Protein AF-A0A2P5X6R7-F1 (afdb_monomer_lite)

Organism: Gossypium barbadense (NCBI:txid3634)

pLDDT: mean 75.44, std 19.79, range [39.94, 98.25]

Structure (mmCIF, N/CA/C/O backbone):
data_AF-A0A2P5X6R7-F1
#
_entry.id   AF-A0A2P5X6R7-F1
#
loop_
_atom_site.group_PDB
_atom_site.id
_atom_site.type_symbol
_atom_site.label_atom_id
_atom_site.label_alt_id
_atom_site.label_comp_id
_atom_site.label_asym_id
_atom_site.label_entity_id
_atom_site.label_seq_i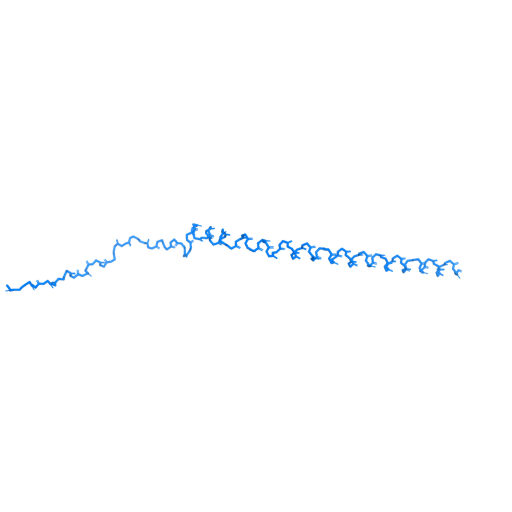d
_atom_site.pdbx_PDB_ins_code
_atom_site.Cartn_x
_atom_site.Cartn_y
_atom_site.Cartn_z
_atom_site.occupancy
_atom_site.B_iso_or_equiv
_atom_site.auth_seq_id
_atom_site.auth_comp_id
_atom_site.auth_asym_id
_atom_site.auth_atom_id
_atom_site.pdbx_PDB_model_num
ATOM 1 N N . MET A 1 1 ? -23.173 -24.514 77.725 1.00 39.94 1 MET A N 1
ATOM 2 C CA . MET A 1 1 ? -22.355 -25.436 76.908 1.00 39.94 1 MET A CA 1
ATOM 3 C C . MET A 1 1 ? -23.299 -26.498 76.364 1.00 39.94 1 MET A C 1
ATOM 5 O O . MET A 1 1 ? -23.928 -27.144 77.184 1.00 39.94 1 MET A O 1
ATOM 9 N N . SER A 1 2 ? -23.551 -26.679 75.070 1.00 40.75 2 SER A N 1
ATOM 10 C CA . SER A 1 2 ? -22.842 -26.249 73.860 1.00 40.75 2 SER A CA 1
ATOM 11 C C . SER A 1 2 ? -23.822 -26.291 72.677 1.00 40.75 2 SER A C 1
ATOM 13 O O . SER A 1 2 ? -24.645 -27.202 72.614 1.00 40.75 2 SER A O 1
ATOM 15 N N . ASP A 1 3 ? -23.722 -25.326 71.763 1.00 42.41 3 ASP A N 1
ATOM 16 C CA . ASP A 1 3 ? -24.406 -25.300 70.468 1.00 42.41 3 ASP A CA 1
ATOM 17 C C . ASP A 1 3 ? -24.056 -26.523 69.605 1.00 42.41 3 ASP A C 1
ATOM 19 O O . ASP A 1 3 ? -22.883 -26.863 69.449 1.00 42.41 3 ASP A O 1
ATOM 23 N N . VAL A 1 4 ? -25.066 -27.141 68.987 1.00 54.66 4 VAL A N 1
ATOM 24 C CA . VAL A 1 4 ? -24.887 -28.058 67.854 1.00 54.66 4 VAL A CA 1
ATOM 25 C C . VAL A 1 4 ? -25.656 -27.485 66.673 1.00 54.66 4 VAL A C 1
ATOM 27 O O . VAL A 1 4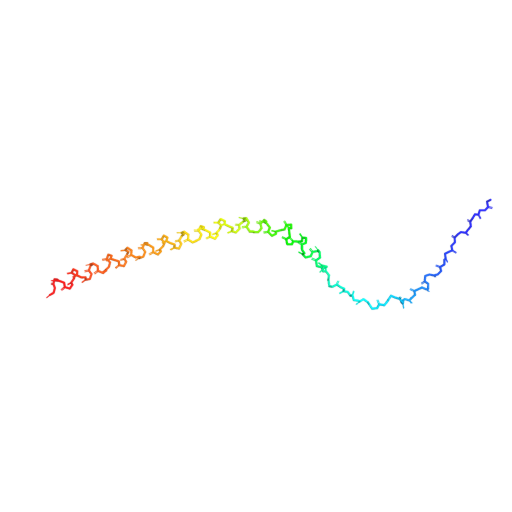 ? -26.883 -27.423 66.658 1.00 54.66 4 VAL A O 1
ATOM 30 N N . LYS A 1 5 ? -24.878 -27.023 65.700 1.00 49.12 5 LYS A N 1
ATOM 31 C CA . LYS A 1 5 ? -25.280 -26.499 64.404 1.00 49.12 5 LYS A CA 1
ATOM 32 C C . LYS A 1 5 ? -24.891 -27.553 63.377 1.00 49.12 5 LYS A C 1
ATOM 34 O O . LYS A 1 5 ? -23.702 -27.776 63.233 1.00 49.12 5 LYS A O 1
ATOM 39 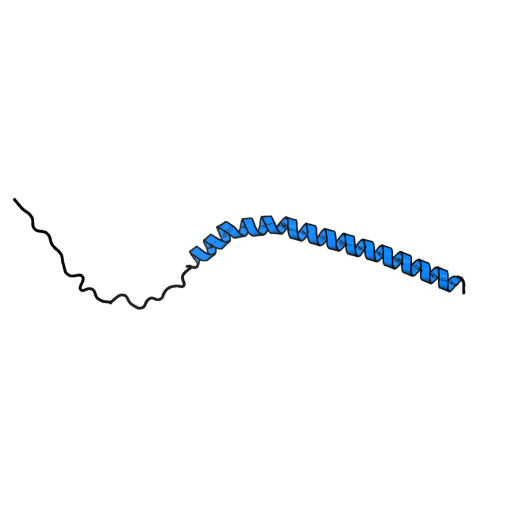N N . ASP A 1 6 ? -25.855 -28.144 62.680 1.00 40.56 6 ASP A N 1
ATOM 40 C CA . ASP A 1 6 ? -25.653 -28.826 61.392 1.00 40.56 6 ASP A CA 1
ATOM 41 C C . ASP A 1 6 ? -27.030 -29.014 60.740 1.00 40.56 6 ASP A C 1
ATOM 43 O O . ASP A 1 6 ? -27.883 -29.725 61.253 1.00 40.56 6 ASP A O 1
ATOM 47 N N . SER A 1 7 ? -27.409 -28.181 59.772 1.00 44.97 7 SER A N 1
ATOM 48 C CA . SER A 1 7 ? -27.080 -28.278 58.338 1.00 44.97 7 SER A CA 1
ATOM 49 C C . SER A 1 7 ? -28.375 -28.636 57.589 1.00 44.97 7 SER A C 1
ATOM 51 O O . SER A 1 7 ? -28.807 -29.786 57.647 1.00 44.97 7 SER A O 1
ATOM 53 N N . PRO A 1 8 ? -29.056 -27.686 56.914 1.00 46.50 8 PRO A N 1
ATOM 54 C CA . PRO A 1 8 ? -30.173 -28.041 56.058 1.00 46.50 8 PRO A CA 1
ATOM 55 C C . PRO A 1 8 ? -29.606 -28.706 54.804 1.00 46.50 8 PRO A C 1
ATOM 57 O O . PRO A 1 8 ? -28.780 -28.135 54.091 1.00 46.50 8 PRO A O 1
ATOM 60 N N . SER A 1 9 ? -30.043 -29.938 54.564 1.00 43.94 9 SER A N 1
ATOM 61 C CA . SER A 1 9 ? -29.862 -30.667 53.315 1.00 43.94 9 SER A CA 1
ATOM 62 C C . SER A 1 9 ? -30.056 -29.735 52.117 1.00 43.94 9 SER A C 1
ATOM 64 O O . SER A 1 9 ? -31.129 -29.148 51.959 1.00 43.94 9 SER A O 1
ATOM 66 N N . LEU A 1 10 ? -29.025 -29.612 51.274 1.00 46.75 10 LEU A N 1
ATOM 67 C CA . LEU A 1 10 ? -29.076 -28.964 49.961 1.00 46.75 10 LEU A CA 1
ATOM 68 C C . LEU A 1 10 ? -29.956 -29.804 49.022 1.00 46.75 10 LEU A C 1
ATOM 70 O O . LEU A 1 10 ? -29.489 -30.454 48.093 1.00 46.75 10 LEU A O 1
ATOM 74 N N . SER A 1 11 ? -31.255 -29.804 49.296 1.00 49.62 11 SER A N 1
ATOM 75 C CA . SER A 1 11 ? -32.314 -30.302 48.429 1.00 49.62 11 SER A CA 1
ATOM 76 C C . SER A 1 11 ? -32.927 -29.115 47.691 1.00 49.62 11 SER A C 1
ATOM 78 O O . SER A 1 11 ? -34.120 -28.863 47.780 1.00 49.62 11 SER A O 1
ATOM 80 N N . THR A 1 12 ? -32.095 -28.385 46.948 1.00 46.34 12 THR A N 1
ATOM 81 C CA . THR A 1 12 ? -32.556 -27.488 45.878 1.00 46.34 12 THR A CA 1
ATOM 82 C C . THR A 1 12 ? -31.935 -27.980 44.582 1.00 46.34 12 THR A C 1
ATOM 84 O O . THR A 1 12 ? -31.114 -27.331 43.939 1.00 46.34 12 THR A O 1
ATOM 87 N N . ALA A 1 13 ? -32.292 -29.219 44.254 1.00 48.44 13 ALA A N 1
ATOM 88 C CA . ALA A 1 13 ? -32.085 -29.795 42.946 1.00 48.44 13 ALA A CA 1
ATOM 89 C C . ALA A 1 13 ? -32.875 -28.953 41.930 1.00 48.44 13 ALA A C 1
ATOM 91 O O . ALA A 1 13 ? -34.101 -28.942 41.947 1.00 48.44 13 ALA A O 1
ATOM 92 N N . PHE A 1 14 ? -32.137 -28.243 41.078 1.00 49.81 14 PHE A N 1
ATOM 93 C CA . PHE A 1 14 ? -32.533 -27.856 39.725 1.00 49.81 14 PHE A CA 1
ATOM 94 C C . PHE A 1 14 ? -33.889 -27.145 39.582 1.00 49.81 14 PHE A C 1
ATOM 96 O O . PHE A 1 14 ? -34.849 -27.699 39.060 1.00 49.81 14 PHE A O 1
ATOM 103 N N . SER A 1 15 ? -33.933 -25.862 39.941 1.00 48.06 15 SER A N 1
ATOM 104 C CA . SER A 1 15 ? -34.927 -24.940 39.376 1.00 48.06 15 SER A CA 1
ATOM 105 C C . SER A 1 15 ? -34.302 -23.581 39.061 1.00 48.06 15 SER A C 1
ATOM 107 O O . SER A 1 15 ? -34.842 -22.538 39.420 1.00 48.06 15 SER A O 1
ATOM 109 N N . SER A 1 16 ? -33.151 -23.588 38.388 1.00 58.47 16 SER A N 1
ATOM 110 C CA . SER A 1 16 ? -32.719 -22.413 37.630 1.00 58.47 16 SER A CA 1
ATOM 111 C C . SER A 1 16 ? -33.251 -22.580 36.205 1.00 58.47 16 SER A C 1
ATOM 113 O O . SER A 1 16 ? -32.921 -23.590 35.574 1.00 58.47 16 SER A O 1
ATOM 115 N N . PRO A 1 17 ? -34.105 -21.663 35.710 1.00 47.12 17 PRO A N 1
ATOM 116 C CA . PRO A 1 17 ? -34.561 -21.673 34.329 1.00 47.12 17 PRO A CA 1
ATOM 117 C C . PRO A 1 17 ? -33.333 -21.706 33.436 1.00 47.12 17 PRO A C 1
ATOM 119 O O . PRO A 1 17 ? -32.409 -20.935 33.670 1.00 47.12 17 PRO A O 1
ATOM 122 N N . LEU A 1 18 ? -33.343 -22.660 32.506 1.00 46.47 18 LEU A N 1
ATOM 123 C CA . LEU A 1 18 ? -32.502 -22.778 31.322 1.00 46.47 18 LEU A CA 1
ATOM 124 C C . LEU A 1 18 ? -31.309 -21.832 31.330 1.00 46.47 18 LEU A C 1
ATOM 126 O O . LEU A 1 18 ? -31.469 -20.631 31.138 1.00 46.47 18 LEU A O 1
ATOM 130 N N . MET A 1 19 ? -30.128 -22.420 31.499 1.00 41.25 19 MET A N 1
ATOM 131 C CA . MET A 1 19 ? -28.865 -21.861 31.047 1.00 41.25 19 MET A CA 1
ATOM 132 C C . MET A 1 19 ? -29.062 -21.376 29.594 1.00 41.25 19 MET A C 1
ATOM 134 O O . MET A 1 19 ? -28.780 -22.085 28.632 1.00 41.25 19 MET A O 1
ATOM 138 N N . VAL A 1 20 ? -29.568 -20.157 29.414 1.00 52.41 20 VAL A N 1
ATOM 139 C CA . VAL A 1 20 ? -29.088 -19.279 28.368 1.00 52.41 20 VAL A CA 1
ATOM 140 C C . VAL A 1 20 ? -27.688 -19.012 28.869 1.00 52.41 20 VAL A C 1
ATOM 142 O O . VAL A 1 20 ? -27.451 -18.149 29.707 1.00 52.41 20 VAL A O 1
ATOM 145 N N . GLN A 1 21 ? -26.778 -19.912 28.508 1.00 58.44 21 GLN A N 1
ATOM 146 C CA . GLN A 1 21 ? -25.363 -19.643 28.585 1.00 58.44 21 GLN A CA 1
ATOM 147 C C . GLN A 1 21 ? -25.173 -18.516 27.577 1.00 58.44 21 GLN A C 1
ATOM 149 O O . GLN A 1 21 ? -24.873 -18.773 26.419 1.00 58.44 21 GLN A O 1
ATOM 154 N N . GLU A 1 22 ? -25.516 -17.296 28.000 1.00 51.47 22 GLU A N 1
ATOM 155 C CA . GLU A 1 22 ? -25.241 -16.066 27.281 1.00 51.47 22 GLU A CA 1
ATOM 156 C C . GLU A 1 22 ? -23.755 -16.156 26.986 1.00 51.47 22 GLU A C 1
ATOM 158 O O . GLU A 1 22 ? -22.944 -16.328 27.904 1.00 51.47 22 GLU A O 1
ATOM 163 N N . ASP A 1 23 ? -23.471 -16.291 25.693 1.00 58.03 23 ASP A N 1
ATOM 164 C CA . ASP A 1 23 ? -22.251 -16.872 25.166 1.00 58.03 23 ASP A CA 1
ATOM 165 C C . ASP A 1 23 ? -21.030 -16.331 25.903 1.00 58.03 23 ASP A C 1
ATOM 167 O O . ASP A 1 23 ? -20.992 -15.168 26.295 1.00 58.03 23 ASP A O 1
ATOM 171 N N . CYS A 1 24 ? -20.037 -17.194 26.123 1.00 67.44 24 CYS A N 1
ATOM 172 C CA . CYS A 1 24 ? -18.953 -17.023 27.091 1.00 67.44 24 CYS A CA 1
ATOM 173 C C . CYS A 1 24 ? -18.048 -15.789 26.932 1.00 67.44 24 CYS A C 1
ATOM 175 O O . CYS A 1 24 ? -17.022 -15.750 27.600 1.00 67.44 24 CYS A O 1
ATOM 177 N N . TRP A 1 25 ? -18.422 -14.787 26.139 1.00 64.81 25 TRP A N 1
ATOM 178 C CA . TRP A 1 25 ? -18.106 -13.381 26.345 1.00 64.81 25 TRP A CA 1
ATOM 179 C C . TRP A 1 25 ? -19.356 -12.527 26.127 1.00 64.81 25 TRP A C 1
ATOM 181 O O . TRP A 1 25 ? -19.832 -12.386 25.003 1.00 64.81 25 TRP A O 1
ATOM 191 N N . PHE A 1 26 ? -19.815 -11.879 27.196 1.00 77.94 26 PHE A N 1
ATOM 192 C CA . PHE A 1 26 ? -20.798 -10.802 27.103 1.00 77.94 26 PHE A CA 1
ATOM 193 C C . PHE A 1 26 ? -20.336 -9.722 26.108 1.00 77.94 26 PHE A C 1
ATOM 195 O O . PHE A 1 26 ? -19.131 -9.546 25.872 1.00 77.94 26 PHE A O 1
ATOM 202 N N . GLU A 1 27 ? -21.278 -8.968 25.542 1.00 79.69 27 GLU A N 1
ATOM 203 C CA . GLU A 1 27 ? -20.968 -7.849 24.644 1.00 79.69 27 GLU A CA 1
ATOM 204 C C . GLU A 1 27 ? -19.975 -6.883 25.305 1.00 79.69 27 GLU A C 1
ATOM 206 O O . GLU A 1 27 ? -19.004 -6.465 24.669 1.00 79.69 27 GLU A O 1
ATOM 211 N N . GLU A 1 28 ? -20.125 -6.609 26.607 1.00 79.25 28 GLU A N 1
ATOM 212 C CA . GLU A 1 28 ? -19.186 -5.748 27.322 1.00 79.25 28 GLU A CA 1
ATOM 213 C C . GLU A 1 28 ? -17.802 -6.384 27.460 1.00 79.25 28 GLU A C 1
ATOM 215 O O . GLU A 1 28 ? -16.803 -5.670 27.394 1.00 79.25 28 GLU A O 1
ATOM 220 N N . ALA A 1 29 ? -17.705 -7.709 27.600 1.00 84.62 29 ALA A N 1
ATOM 221 C CA . ALA A 1 29 ? -16.422 -8.410 27.656 1.00 84.62 29 ALA A CA 1
ATOM 222 C C . ALA A 1 29 ? -15.699 -8.357 26.302 1.00 84.62 29 ALA A C 1
ATOM 224 O O . ALA A 1 29 ? -14.498 -8.075 26.243 1.00 84.62 29 ALA A O 1
ATOM 225 N N . THR A 1 30 ? -16.440 -8.542 25.207 1.00 85.69 30 THR A N 1
ATOM 226 C CA . THR A 1 30 ? -15.909 -8.415 23.843 1.00 85.69 30 THR A CA 1
ATOM 227 C C . THR A 1 30 ? -15.497 -6.968 23.561 1.00 85.69 30 THR A C 1
ATOM 229 O O . THR A 1 30 ? -14.406 -6.711 23.047 1.00 85.69 30 THR A O 1
ATOM 232 N N . SER A 1 31 ? -16.319 -6.001 23.971 1.00 84.56 31 SER A N 1
ATOM 233 C CA . SER A 1 31 ? -16.040 -4.572 23.818 1.00 84.56 31 SER A CA 1
ATOM 234 C C . SER A 1 31 ? -14.836 -4.137 24.659 1.00 84.56 31 SER A C 1
ATOM 236 O O . SER A 1 31 ? -13.971 -3.404 24.181 1.00 84.56 31 SER A O 1
ATOM 238 N N . ALA A 1 32 ? -14.700 -4.640 25.887 1.00 87.88 32 ALA A N 1
ATOM 239 C CA . ALA A 1 32 ? -13.542 -4.391 26.741 1.00 87.88 32 ALA A CA 1
ATOM 240 C C . ALA A 1 32 ? -12.255 -4.959 26.130 1.00 87.88 32 ALA A C 1
ATOM 242 O O . ALA A 1 32 ? -11.229 -4.277 26.134 1.00 87.88 32 ALA A O 1
ATOM 243 N N . LEU A 1 33 ? -12.307 -6.159 25.543 1.00 87.88 33 LEU A N 1
ATOM 244 C CA . LEU A 1 33 ? -11.167 -6.761 24.852 1.00 87.88 33 LEU A CA 1
ATOM 245 C C . LEU A 1 33 ? -10.741 -5.919 23.639 1.00 87.88 33 LEU A C 1
ATOM 247 O O . LEU A 1 33 ? -9.562 -5.585 23.499 1.00 87.88 33 LEU A O 1
ATOM 251 N N . ILE A 1 34 ? -11.699 -5.505 22.806 1.00 89.75 34 ILE A N 1
ATOM 252 C CA . ILE A 1 34 ? -11.452 -4.622 21.658 1.00 89.75 34 ILE A CA 1
ATOM 253 C C . ILE A 1 34 ? -10.905 -3.265 22.121 1.00 89.75 34 ILE A C 1
ATOM 255 O O . ILE A 1 34 ? -9.973 -2.743 21.518 1.00 89.75 34 ILE A O 1
ATOM 259 N N . ASN A 1 35 ? -11.408 -2.694 23.212 1.00 86.25 35 ASN A N 1
ATOM 260 C CA . ASN A 1 35 ? -10.935 -1.404 23.719 1.00 86.25 35 ASN A CA 1
ATOM 261 C C . ASN A 1 35 ? -9.544 -1.479 24.368 1.00 86.25 35 ASN A C 1
ATOM 263 O O . ASN A 1 35 ? -8.759 -0.529 24.246 1.00 86.25 35 ASN A O 1
ATOM 267 N N . ALA A 1 36 ? -9.230 -2.588 25.043 1.00 83.69 36 ALA A N 1
ATOM 268 C CA . ALA A 1 36 ? -7.934 -2.826 25.674 1.00 83.69 36 ALA A CA 1
ATOM 269 C C . ALA A 1 36 ? -6.839 -3.144 24.642 1.00 83.69 36 ALA A C 1
ATOM 271 O O . ALA A 1 36 ? -5.714 -2.665 24.776 1.00 83.69 36 ALA A O 1
ATOM 272 N N . TRP A 1 37 ? -7.164 -3.894 23.582 1.00 84.19 37 TRP A N 1
ATOM 273 C CA . TRP A 1 37 ? -6.175 -4.380 22.610 1.00 84.19 37 TRP A CA 1
ATOM 274 C C . TRP A 1 37 ? -6.237 -3.693 21.241 1.00 84.19 37 TRP A C 1
ATOM 276 O O . TRP A 1 37 ? -5.223 -3.607 20.547 1.00 84.19 37 TRP A O 1
ATOM 286 N N . GLY A 1 38 ? -7.385 -3.149 20.846 1.00 85.81 38 GLY A N 1
ATOM 287 C CA . GLY A 1 38 ? -7.610 -2.574 19.517 1.00 85.81 38 GLY A CA 1
ATOM 288 C C . GLY A 1 38 ? -6.747 -1.348 19.234 1.00 85.81 38 GLY A C 1
ATOM 289 O O . GLY A 1 38 ? -6.153 -1.252 18.161 1.00 85.81 38 GLY A O 1
ATOM 290 N N . ARG A 1 39 ? -6.576 -0.452 20.220 1.00 75.94 39 ARG A N 1
ATOM 291 C CA . ARG A 1 39 ? -5.660 0.699 20.093 1.00 75.94 39 ARG A CA 1
ATOM 292 C C . ARG A 1 39 ? -4.217 0.255 19.856 1.00 75.94 39 ARG A C 1
ATOM 294 O O . ARG A 1 39 ? -3.553 0.785 18.969 1.00 75.94 39 ARG A O 1
ATOM 301 N N . ARG A 1 40 ? -3.759 -0.764 20.590 1.00 73.44 40 ARG A N 1
ATOM 302 C CA . ARG A 1 40 ? -2.400 -1.303 20.463 1.00 73.44 40 ARG A CA 1
ATOM 303 C C . ARG A 1 40 ? -2.180 -1.997 19.119 1.00 73.44 40 ARG A C 1
ATOM 305 O O . ARG A 1 40 ? -1.127 -1.817 18.512 1.00 73.44 40 ARG A O 1
ATOM 312 N N . TYR A 1 41 ? -3.165 -2.755 18.638 1.00 76.69 41 TYR A N 1
ATOM 313 C CA . TYR A 1 41 ? -3.109 -3.414 17.331 1.00 76.69 41 TYR A CA 1
ATOM 314 C C . TYR A 1 41 ? -3.007 -2.403 16.180 1.00 76.69 41 TYR A C 1
ATOM 316 O O . TYR A 1 41 ? -2.156 -2.546 15.300 1.00 76.69 41 TYR A O 1
ATOM 324 N N . LEU A 1 42 ? -3.825 -1.346 16.212 1.00 74.00 42 LEU A N 1
ATOM 325 C CA . LEU A 1 42 ? -3.799 -0.282 15.205 1.00 74.00 42 LEU A CA 1
ATOM 326 C C . LEU A 1 42 ? -2.475 0.485 15.213 1.00 74.00 42 LEU A C 1
ATOM 328 O O . LEU A 1 42 ? -1.922 0.752 14.150 1.00 74.00 42 LEU A O 1
ATOM 332 N N . GLU A 1 43 ? -1.931 0.791 16.389 1.00 69.88 43 GLU A N 1
ATOM 333 C CA . GLU A 1 43 ? -0.652 1.490 16.523 1.00 69.88 43 GLU A CA 1
ATOM 334 C C . GLU A 1 43 ? 0.509 0.674 15.926 1.00 69.88 43 GLU A C 1
ATOM 336 O O . GLU A 1 43 ? 1.254 1.188 15.089 1.00 69.88 43 GLU A O 1
ATOM 341 N N . LEU A 1 44 ? 0.592 -0.624 16.251 1.00 68.38 44 LEU A N 1
ATOM 342 C CA . LEU A 1 44 ? 1.580 -1.559 15.690 1.00 68.38 44 LEU A CA 1
ATOM 343 C C . LEU A 1 44 ? 1.462 -1.714 14.168 1.00 68.38 44 LEU A C 1
ATOM 345 O O . LEU A 1 44 ? 2.471 -1.850 13.473 1.00 68.38 44 LEU A O 1
ATOM 349 N N . ASN A 1 45 ? 0.239 -1.695 13.639 1.00 65.62 45 ASN A N 1
ATOM 350 C CA . ASN A 1 45 ? 0.003 -1.898 12.214 1.00 65.62 45 ASN A CA 1
ATOM 351 C C . ASN A 1 45 ? 0.110 -0.596 11.392 1.00 65.62 45 ASN A C 1
ATOM 353 O O . ASN A 1 45 ? 0.424 -0.645 10.203 1.00 65.62 45 ASN A O 1
ATOM 357 N N . SER A 1 46 ? -0.079 0.574 12.014 1.00 64.06 46 SER A N 1
ATOM 358 C CA . SER A 1 46 ? -0.105 1.881 11.335 1.00 64.06 46 SER A CA 1
ATOM 359 C 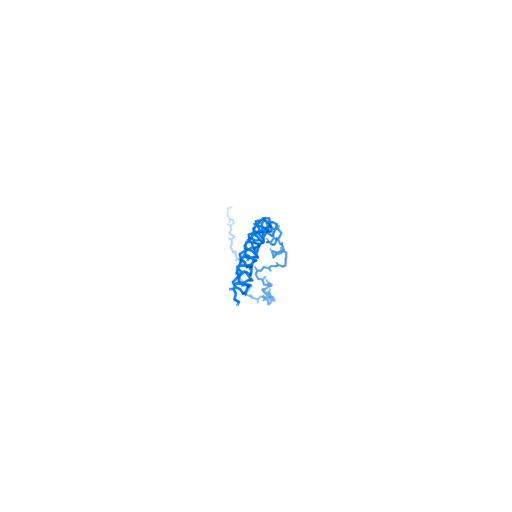C . SER A 1 46 ? 1.220 2.254 10.656 1.00 64.06 46 SER A C 1
ATOM 361 O O . SER A 1 46 ? 1.227 2.768 9.535 1.00 64.06 46 SER A O 1
ATOM 363 N N . GLY A 1 47 ? 2.355 1.955 11.292 1.00 68.94 47 GLY A N 1
ATOM 364 C CA . GLY A 1 47 ? 3.683 2.139 10.698 1.00 68.94 47 GLY A CA 1
ATOM 365 C C . GLY A 1 47 ? 4.046 1.039 9.696 1.00 68.94 47 GLY A C 1
ATOM 366 O O . GLY A 1 47 ? 4.702 1.305 8.688 1.00 68.94 47 GLY A O 1
ATOM 367 N N . ASN A 1 48 ? 3.572 -0.188 9.938 1.00 71.19 48 ASN A N 1
ATOM 368 C CA . ASN A 1 48 ? 3.871 -1.365 9.121 1.00 71.19 48 ASN A CA 1
ATOM 369 C C . ASN A 1 48 ? 3.221 -1.278 7.730 1.00 71.19 48 ASN A C 1
ATOM 371 O O . ASN A 1 48 ? 3.876 -1.554 6.724 1.00 71.19 48 ASN A O 1
ATOM 375 N N . ILE A 1 49 ? 1.963 -0.826 7.668 1.00 71.12 49 ILE A N 1
ATOM 376 C CA . ILE A 1 49 ? 1.236 -0.615 6.409 1.00 71.12 49 ILE A CA 1
ATOM 377 C C . ILE A 1 49 ? 1.946 0.450 5.562 1.00 71.12 49 ILE A C 1
ATOM 379 O O . ILE A 1 49 ? 2.372 0.169 4.444 1.00 71.12 49 ILE A O 1
ATOM 383 N N . ARG A 1 50 ? 2.212 1.630 6.135 1.00 76.38 50 ARG A N 1
ATOM 384 C CA . ARG A 1 50 ? 2.840 2.749 5.410 1.00 76.38 50 ARG A CA 1
ATOM 385 C C . ARG A 1 50 ? 4.245 2.426 4.897 1.00 76.38 50 ARG A C 1
ATOM 387 O O . ARG A 1 50 ? 4.625 2.862 3.812 1.00 76.38 50 ARG A O 1
ATOM 394 N N . GLN A 1 51 ? 5.035 1.673 5.664 1.00 79.06 51 GLN A N 1
ATOM 395 C CA . GLN A 1 51 ? 6.369 1.259 5.232 1.00 79.06 51 GLN A CA 1
ATOM 396 C C . GLN A 1 51 ? 6.296 0.277 4.060 1.00 79.06 51 GLN A C 1
ATOM 398 O O . GLN A 1 51 ? 7.055 0.428 3.103 1.00 79.06 51 GLN A O 1
ATOM 403 N N . LYS A 1 52 ? 5.390 -0.708 4.108 1.00 84.00 52 LYS A N 1
ATOM 404 C CA . LYS A 1 52 ? 5.172 -1.644 2.995 1.00 84.00 52 LYS A CA 1
ATOM 405 C C . LYS A 1 52 ? 4.743 -0.908 1.730 1.00 84.00 52 LYS A C 1
ATOM 407 O O . LYS A 1 52 ? 5.331 -1.152 0.678 1.00 84.00 52 LYS A O 1
ATOM 412 N N . ASP A 1 53 ? 3.824 0.044 1.850 1.00 87.31 53 ASP A N 1
ATOM 413 C CA . ASP A 1 53 ? 3.363 0.859 0.722 1.00 87.31 53 ASP A CA 1
ATOM 414 C C . ASP A 1 53 ? 4.515 1.651 0.090 1.00 87.31 53 ASP A C 1
ATOM 416 O O . ASP A 1 53 ? 4.679 1.671 -1.132 1.00 87.31 53 ASP A O 1
ATOM 420 N N . TRP A 1 54 ? 5.395 2.228 0.912 1.00 88.00 54 TRP A N 1
ATOM 421 C CA . TRP A 1 54 ? 6.580 2.933 0.424 1.00 88.00 54 TRP A CA 1
ATOM 422 C C . TRP A 1 54 ? 7.579 2.012 -0.291 1.00 88.00 54 TRP A C 1
ATOM 424 O O . TRP A 1 54 ? 8.191 2.406 -1.285 1.00 88.00 54 TRP A O 1
ATOM 434 N N . GLN A 1 55 ? 7.741 0.769 0.171 1.00 92.38 55 GLN A N 1
ATOM 435 C CA . GLN A 1 55 ? 8.593 -0.212 -0.511 1.00 92.38 55 GLN A CA 1
ATOM 436 C C . GLN A 1 55 ? 8.010 -0.634 -1.864 1.00 92.38 55 GLN A C 1
ATOM 438 O O . GLN A 1 55 ? 8.755 -0.770 -2.837 1.00 92.38 55 GLN A O 1
ATOM 443 N N . VAL A 1 56 ? 6.688 -0.807 -1.945 1.00 94.38 56 VAL A N 1
ATOM 444 C CA . VAL A 1 56 ? 5.996 -1.088 -3.211 1.00 94.38 56 VAL A CA 1
ATOM 445 C C . VAL A 1 56 ? 6.174 0.078 -4.179 1.00 94.38 56 VAL A C 1
ATOM 447 O O . VAL A 1 56 ? 6.536 -0.154 -5.332 1.00 94.38 56 VAL A O 1
ATOM 450 N N . TYR A 1 57 ? 6.023 1.317 -3.702 1.00 95.06 57 TYR A N 1
ATOM 451 C CA . TYR A 1 57 ? 6.275 2.515 -4.502 1.00 95.06 57 TYR A CA 1
ATOM 452 C C . TYR A 1 57 ? 7.700 2.537 -5.073 1.00 95.06 57 TYR A C 1
ATOM 454 O O . TYR A 1 57 ? 7.870 2.659 -6.285 1.00 95.06 57 TYR A O 1
ATOM 462 N N . LYS A 1 58 ? 8.732 2.330 -4.239 1.00 96.50 58 LYS A N 1
ATOM 463 C CA . LYS A 1 58 ? 10.133 2.294 -4.702 1.00 96.50 58 LYS A CA 1
ATOM 464 C C . LYS A 1 58 ? 10.390 1.204 -5.737 1.00 96.50 58 LYS A C 1
ATOM 466 O O . LYS A 1 58 ? 11.086 1.448 -6.719 1.00 96.50 58 LYS A O 1
ATOM 471 N N . ARG A 1 59 ? 9.845 0.003 -5.518 1.00 96.69 59 ARG A N 1
ATOM 472 C CA . ARG A 1 59 ? 9.989 -1.115 -6.458 1.00 96.69 59 ARG A CA 1
ATOM 473 C C . ARG A 1 59 ? 9.339 -0.786 -7.798 1.00 96.69 59 ARG A C 1
ATOM 475 O O . ARG A 1 59 ? 9.957 -1.004 -8.834 1.00 96.69 59 ARG A O 1
ATOM 482 N N . ALA A 1 60 ? 8.117 -0.257 -7.773 1.00 97.75 60 ALA A N 1
ATOM 483 C CA . ALA A 1 60 ? 7.401 0.124 -8.982 1.00 97.75 60 ALA A CA 1
ATOM 484 C C . ALA A 1 60 ? 8.150 1.219 -9.751 1.00 97.75 60 ALA A C 1
ATOM 486 O O . ALA A 1 60 ? 8.278 1.132 -10.968 1.00 97.75 60 ALA A O 1
ATOM 487 N N . GLU A 1 61 ? 8.687 2.217 -9.052 1.00 97.88 61 GLU A N 1
ATOM 488 C CA . GLU A 1 61 ? 9.428 3.309 -9.682 1.00 97.88 61 GLU A CA 1
ATOM 489 C C . GLU A 1 61 ? 10.752 2.838 -10.301 1.00 97.88 61 GLU A C 1
ATOM 491 O O . GLU A 1 61 ? 11.074 3.208 -11.430 1.00 97.88 61 GLU A O 1
ATOM 496 N N . GLY A 1 62 ? 11.479 1.945 -9.624 1.00 97.88 62 GLY A N 1
ATOM 497 C CA . GLY A 1 62 ? 12.663 1.301 -10.194 1.00 97.88 62 GLY A CA 1
ATOM 498 C C . GLY A 1 62 ? 12.341 0.471 -11.441 1.00 97.88 62 GLY A C 1
ATOM 499 O O . GLY A 1 62 ? 13.052 0.559 -12.441 1.00 97.88 62 GLY A O 1
ATOM 500 N N . GLU A 1 63 ? 11.237 -0.284 -11.431 1.00 97.75 63 GLU A N 1
ATOM 501 C CA . GLU A 1 63 ? 10.830 -1.076 -12.598 1.00 97.75 63 GLU A CA 1
ATOM 502 C C . GLU A 1 63 ? 10.402 -0.186 -13.770 1.00 97.75 63 GLU A C 1
ATO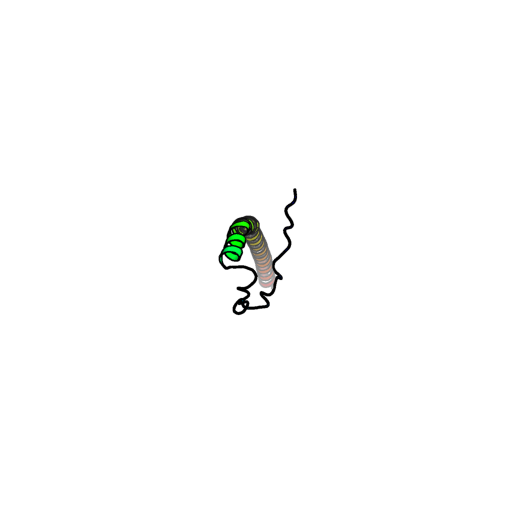M 504 O O . GLU A 1 63 ? 10.740 -0.481 -14.915 1.00 97.75 63 GLU A O 1
ATOM 509 N N . LYS A 1 64 ? 9.733 0.947 -13.512 1.00 98.06 64 LYS A N 1
ATOM 510 C CA . LYS A 1 64 ? 9.442 1.938 -14.560 1.00 98.06 64 LYS A CA 1
ATOM 511 C C . LYS A 1 64 ? 10.721 2.438 -15.223 1.00 98.06 64 LYS A C 1
ATOM 513 O O . LYS A 1 64 ? 10.784 2.462 -16.449 1.00 98.06 64 LYS A O 1
ATOM 518 N N . GLN A 1 65 ? 11.739 2.798 -14.438 1.00 97.62 65 GLN A N 1
ATOM 519 C CA . GLN A 1 65 ? 13.031 3.244 -14.974 1.00 97.62 65 GLN A CA 1
ATOM 520 C C . GLN A 1 65 ? 13.719 2.136 -15.780 1.00 97.62 65 GLN A C 1
ATOM 522 O O . GLN A 1 65 ? 14.198 2.384 -16.886 1.00 97.62 65 GLN A O 1
ATOM 527 N N . ARG A 1 66 ? 13.704 0.896 -15.275 1.00 98.25 66 ARG A N 1
ATOM 528 C CA . ARG A 1 66 ? 14.254 -0.278 -15.968 1.00 98.25 66 ARG A CA 1
ATOM 529 C C . ARG A 1 66 ? 13.577 -0.511 -17.318 1.00 98.25 66 ARG A C 1
ATOM 531 O O . ARG A 1 66 ? 14.251 -0.726 -18.324 1.00 98.25 66 ARG A O 1
ATOM 538 N N . MET A 1 67 ? 12.250 -0.430 -17.344 1.00 97.88 67 MET A N 1
ATOM 539 C CA . MET A 1 67 ? 11.449 -0.565 -18.559 1.00 97.88 67 MET A CA 1
ATOM 540 C C . MET A 1 67 ? 11.677 0.601 -19.522 1.00 97.88 67 MET A C 1
ATOM 542 O O . MET A 1 67 ? 11.725 0.377 -20.728 1.00 97.88 67 MET A O 1
ATOM 546 N N . GLN A 1 68 ? 11.838 1.829 -19.020 1.00 96.69 68 GLN A N 1
ATOM 547 C CA . GLN A 1 68 ? 12.144 2.991 -19.855 1.00 96.69 68 GLN A CA 1
ATOM 548 C C . GLN A 1 68 ? 13.492 2.820 -20.556 1.00 96.69 68 GLN A C 1
ATOM 550 O O . GLN A 1 68 ? 13.562 2.935 -21.775 1.00 96.69 68 GLN A O 1
ATOM 555 N N . PHE A 1 69 ? 14.527 2.431 -19.813 1.00 98.12 69 PHE A N 1
ATOM 556 C CA . PHE A 1 69 ? 15.839 2.150 -20.387 1.00 98.12 69 PHE A CA 1
ATOM 557 C C . PHE A 1 69 ? 15.783 1.035 -21.443 1.00 98.12 69 PHE A C 1
ATOM 559 O O . PHE A 1 69 ? 16.361 1.159 -22.521 1.00 98.12 69 PHE A O 1
ATOM 566 N N . ALA A 1 70 ? 15.042 -0.043 -21.168 1.00 97.94 70 ALA A N 1
ATOM 567 C CA . ALA A 1 70 ? 14.857 -1.130 -22.127 1.00 97.94 70 ALA A CA 1
ATOM 568 C C . ALA A 1 70 ? 14.148 -0.666 -23.416 1.00 97.94 70 ALA A C 1
ATOM 570 O O . ALA A 1 70 ? 14.559 -1.049 -24.512 1.00 97.94 70 ALA A O 1
ATOM 571 N N . LYS A 1 71 ? 13.114 0.180 -23.301 1.00 97.50 71 LYS A N 1
ATOM 572 C CA . LYS A 1 71 ? 12.417 0.772 -24.456 1.00 97.50 71 LYS A CA 1
ATOM 573 C C . LYS A 1 71 ? 13.343 1.660 -25.278 1.00 97.50 71 LYS A C 1
ATOM 575 O O . LYS A 1 71 ? 13.350 1.550 -26.501 1.00 97.50 71 LYS A O 1
ATOM 580 N N . ASP A 1 72 ? 14.132 2.501 -24.616 1.00 97.56 72 ASP A N 1
ATOM 581 C CA . ASP A 1 72 ? 15.072 3.401 -25.283 1.00 97.56 72 ASP A CA 1
ATOM 582 C C . ASP A 1 72 ? 16.133 2.605 -26.057 1.00 97.56 72 ASP A C 1
ATOM 584 O O . ASP A 1 72 ? 16.433 2.924 -27.208 1.00 97.56 72 ASP A O 1
ATOM 588 N N . MET A 1 73 ? 16.635 1.514 -25.472 1.00 97.31 73 MET A N 1
ATOM 589 C CA . MET A 1 73 ? 17.566 0.596 -26.134 1.00 97.31 73 MET A CA 1
ATOM 590 C C . MET A 1 73 ? 16.963 -0.078 -27.370 1.00 97.31 73 MET A C 1
ATOM 592 O O . MET A 1 73 ? 17.614 -0.136 -28.415 1.00 97.31 73 MET A O 1
ATOM 596 N N . GLU A 1 74 ? 15.725 -0.569 -27.290 1.00 96.44 74 GLU A N 1
ATOM 597 C CA . GLU A 1 74 ? 15.068 -1.190 -28.447 1.00 96.44 74 GLU A CA 1
ATOM 598 C C . GLU A 1 74 ? 14.779 -0.157 -29.548 1.00 96.44 74 GLU A C 1
ATOM 600 O O . GLU A 1 74 ? 14.954 -0.447 -30.732 1.00 96.44 74 GLU A O 1
ATOM 605 N N . LEU A 1 75 ? 14.439 1.080 -29.174 1.00 97.25 75 LEU A N 1
ATOM 606 C CA . LEU A 1 75 ? 14.278 2.178 -30.125 1.00 97.25 75 LEU A CA 1
ATOM 607 C C . LEU A 1 75 ? 15.594 2.493 -30.851 1.00 97.25 75 LEU A C 1
ATOM 609 O O . LEU A 1 75 ? 15.596 2.665 -32.071 1.00 97.25 75 LEU A O 1
ATOM 613 N N . GLN A 1 76 ? 16.719 2.538 -30.125 1.00 96.12 76 GLN A N 1
ATOM 614 C CA . GLN A 1 76 ? 18.040 2.698 -30.742 1.00 96.12 76 GLN A CA 1
ATOM 615 C C . GLN A 1 76 ? 18.352 1.538 -31.690 1.00 96.12 76 GLN A C 1
ATOM 617 O O . GLN A 1 76 ? 18.797 1.763 -32.813 1.00 96.12 76 GLN A O 1
ATOM 622 N N . ARG A 1 77 ? 18.067 0.298 -31.278 1.00 97.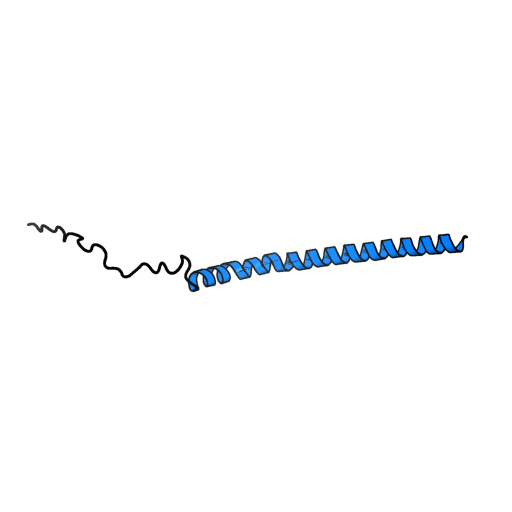06 77 ARG A N 1
ATOM 623 C CA . ARG A 1 77 ? 18.278 -0.892 -32.109 1.00 97.06 77 ARG A CA 1
ATOM 624 C C . ARG A 1 77 ? 17.479 -0.844 -33.408 1.00 97.06 77 ARG A C 1
ATOM 626 O O . ARG A 1 77 ? 18.010 -1.230 -34.444 1.00 97.06 77 ARG A O 1
ATOM 633 N N . MET A 1 78 ? 16.220 -0.409 -33.359 1.00 95.31 78 MET A N 1
ATOM 634 C CA . MET A 1 78 ? 15.389 -0.263 -34.556 1.00 95.31 78 MET A CA 1
ATOM 635 C C . MET A 1 78 ? 15.892 0.842 -35.479 1.00 95.31 78 MET A C 1
ATOM 637 O O . MET A 1 78 ? 15.865 0.659 -36.685 1.00 95.31 78 MET A O 1
ATOM 641 N N . ARG A 1 79 ? 16.384 1.961 -34.935 1.00 94.38 79 ARG A N 1
ATOM 642 C CA . ARG A 1 79 ? 16.919 3.076 -35.736 1.00 94.38 79 ARG A CA 1
ATOM 643 C C . ARG A 1 79 ? 18.179 2.706 -36.527 1.00 94.38 79 ARG A C 1
ATOM 645 O O . ARG A 1 79 ? 18.454 3.326 -37.545 1.00 94.38 79 ARG A O 1
ATOM 652 N N . MET A 1 80 ? 18.954 1.743 -36.033 1.00 89.44 80 MET A N 1
ATOM 653 C CA . MET A 1 80 ? 20.187 1.271 -36.675 1.00 89.44 80 MET A CA 1
ATOM 654 C C . MET A 1 80 ? 19.942 0.159 -37.715 1.00 89.44 80 MET A C 1
ATOM 656 O O . MET A 1 80 ? 20.911 -0.390 -38.238 1.00 89.44 80 MET A O 1
ATOM 660 N N . LYS A 1 81 ? 18.681 -0.204 -37.980 1.00 72.62 81 LYS A N 1
ATOM 661 C CA . LYS A 1 81 ? 18.260 -1.137 -39.035 1.00 72.62 81 LYS A CA 1
ATOM 662 C C . LYS A 1 81 ? 17.638 -0.365 -40.189 1.00 72.62 81 LYS A C 1
ATOM 664 O O . LYS A 1 81 ? 17.849 -0.810 -41.334 1.00 72.62 81 LYS A O 1
#

Secondary structure (DSSP, 8-state):
-------------S-S-------SS-HHHHHHHHHHHHHHHHHHHHHHHHHHHHHHHHHHHHHHHHHHHHHHHHHHHHHT-

Foldseek 3Di:
DDDDDDDPPPPPPDDDPDPPVVDPADPVNVVVVCVVCVVVVCVVVVVVVVVVVVVVVVVVVVVVVVVVVVVVVVVVVVVVD

InterPro domains:
  IPR044823 Trihelix transcription factor ASIL1/2-like [PTHR31307] (17-55)

Radius of gyration: 35.78 Å; chains: 1; bounding box: 55×34×116 Å

Sequence (81 aa):
MSDVKDSPSLSTAFSSPLMVQEDCWFEEATSALINAWGRRYLELNSGNIRQKDWQVYKRAEGEKQRMQFAKDMELQRMRMK